Protein AF-A0A2G9HVD0-F1 (afdb_monomer_lite)

Organism: NCBI:txid429701

Structure (mmCIF, N/CA/C/O backbone):
data_AF-A0A2G9HVD0-F1
#
_entry.id   AF-A0A2G9HVD0-F1
#
loop_
_atom_site.group_PDB
_atom_site.id
_atom_site.type_symbol
_atom_site.label_atom_id
_atom_site.label_alt_id
_atom_site.label_comp_id
_atom_site.label_asym_id
_atom_site.label_entity_id
_atom_site.label_seq_id
_atom_site.pdbx_PDB_ins_code
_atom_site.Cartn_x
_atom_site.Cartn_y
_atom_site.Cartn_z
_atom_site.occupancy
_atom_site.B_iso_or_equiv
_atom_site.auth_seq_id
_atom_site.auth_comp_id
_atom_site.auth_asym_id
_atom_site.auth_atom_id
_atom_site.pdbx_PDB_model_num
ATOM 1 N N . MET A 1 1 ? -18.237 17.997 32.017 1.00 37.44 1 MET A N 1
ATOM 2 C CA . MET A 1 1 ? -17.394 18.433 30.884 1.00 37.44 1 MET A CA 1
ATOM 3 C C . MET A 1 1 ? -16.996 17.180 30.131 1.00 37.44 1 MET A C 1
ATOM 5 O O . MET A 1 1 ? -16.354 16.329 30.730 1.00 37.44 1 MET A O 1
ATOM 9 N N . ALA A 1 2 ? -17.486 16.986 28.905 1.00 42.88 2 ALA A N 1
ATOM 10 C CA . ALA A 1 2 ? -17.146 15.801 28.126 1.00 42.88 2 ALA A CA 1
ATOM 11 C C . ALA A 1 2 ? -15.666 15.886 27.738 1.00 42.88 2 ALA A C 1
ATOM 13 O O . ALA A 1 2 ? -15.256 16.834 27.071 1.00 42.88 2 ALA A O 1
ATOM 14 N N . THR A 1 3 ? -14.859 14.929 28.187 1.00 48.19 3 THR A N 1
ATOM 15 C CA . THR A 1 3 ? -13.532 14.705 27.624 1.00 48.19 3 THR A CA 1
ATOM 16 C C . THR A 1 3 ? -13.745 14.296 26.174 1.00 48.19 3 THR A C 1
ATOM 18 O O . THR A 1 3 ? -14.275 13.225 25.889 1.00 48.19 3 THR A O 1
ATOM 21 N N . GLN A 1 4 ? -13.409 15.183 25.241 1.00 51.97 4 GLN A N 1
ATOM 22 C CA . GLN A 1 4 ? -13.416 14.859 23.824 1.00 51.97 4 GLN A CA 1
ATOM 23 C C . GLN A 1 4 ? -12.397 13.733 23.633 1.00 51.97 4 GLN A C 1
ATOM 25 O O . GLN A 1 4 ? -11.193 13.962 23.741 1.00 51.97 4 GLN A O 1
ATOM 30 N N . SER A 1 5 ? -12.869 12.491 23.483 1.00 57.44 5 SER A N 1
ATOM 31 C CA . SER A 1 5 ? -11.980 11.345 23.323 1.00 57.44 5 SER A CA 1
ATOM 32 C C . SER A 1 5 ? -11.222 11.538 22.016 1.00 57.44 5 SER A C 1
ATOM 34 O O . SER A 1 5 ? -11.807 11.444 20.936 1.00 57.44 5 SER A O 1
ATOM 36 N N . ARG A 1 6 ? -9.936 11.866 22.124 1.00 66.81 6 ARG A N 1
ATOM 37 C CA . ARG A 1 6 ? -9.028 12.038 20.995 1.00 66.81 6 ARG A CA 1
ATOM 38 C C . ARG A 1 6 ? -8.970 10.708 20.240 1.00 66.81 6 ARG A C 1
ATOM 40 O O . ARG A 1 6 ? -8.504 9.702 20.772 1.00 66.81 6 ARG A O 1
ATOM 47 N N . GLN A 1 7 ? -9.587 10.673 19.063 1.00 75.50 7 GLN A N 1
ATOM 48 C CA . GLN A 1 7 ? -9.748 9.451 18.288 1.00 75.50 7 GLN A CA 1
ATOM 49 C C . GLN A 1 7 ? -8.428 9.130 17.586 1.00 75.50 7 GLN A C 1
ATOM 51 O O . GLN A 1 7 ? -7.993 9.883 16.722 1.00 75.50 7 GLN A O 1
ATOM 56 N N . LEU A 1 8 ? -7.802 8.013 17.958 1.00 83.50 8 LEU A N 1
ATOM 57 C CA . LEU A 1 8 ? -6.532 7.579 17.375 1.00 83.50 8 LEU A CA 1
ATOM 58 C C . LEU A 1 8 ? -6.690 7.259 15.882 1.00 83.50 8 LEU A C 1
ATOM 60 O O . LEU A 1 8 ? -7.658 6.597 15.480 1.00 83.50 8 LEU A O 1
ATOM 64 N N . HIS A 1 9 ? -5.713 7.692 15.081 1.00 85.44 9 HIS A N 1
ATOM 65 C CA . HIS A 1 9 ? -5.680 7.479 13.636 1.00 85.44 9 HIS A CA 1
ATOM 66 C C . HIS A 1 9 ? -4.294 7.013 13.179 1.00 85.44 9 HIS A C 1
ATOM 68 O O . HIS A 1 9 ? -3.333 7.764 13.209 1.00 85.44 9 HIS A O 1
ATOM 74 N N . PHE A 1 10 ? -4.192 5.771 12.714 1.00 85.25 10 PHE A N 1
ATOM 75 C CA . PHE A 1 10 ? -2.949 5.212 12.179 1.00 85.25 10 PHE A CA 1
ATOM 76 C C . PHE A 1 10 ? -2.893 5.346 10.661 1.00 85.25 10 PHE A C 1
ATOM 78 O O . PHE A 1 10 ? -3.904 5.148 9.983 1.00 85.25 10 PHE A O 1
ATOM 85 N N . ILE A 1 11 ? -1.703 5.614 10.124 1.00 85.19 11 ILE A N 1
ATOM 86 C CA . ILE A 1 11 ? -1.440 5.550 8.688 1.00 85.19 11 ILE A CA 1
ATOM 87 C C . ILE A 1 11 ? -0.451 4.417 8.442 1.00 85.19 11 ILE A C 1
ATOM 89 O O . ILE A 1 11 ? 0.645 4.383 8.978 1.00 85.19 11 ILE A O 1
ATOM 93 N N . LEU A 1 12 ? -0.855 3.451 7.639 1.00 87.12 12 LEU A N 1
ATOM 94 C CA . LEU A 1 12 ? -0.046 2.298 7.294 1.00 87.12 12 LEU A CA 1
ATOM 95 C C . LEU A 1 12 ? 0.467 2.497 5.877 1.00 87.12 12 LEU A C 1
ATOM 97 O O . LEU A 1 12 ? -0.336 2.701 4.965 1.00 87.12 12 LEU A O 1
ATOM 101 N N . PHE A 1 13 ? 1.782 2.437 5.700 1.00 86.44 13 PHE A N 1
ATOM 102 C CA . PHE A 1 13 ? 2.421 2.559 4.396 1.00 86.44 13 PHE A CA 1
ATOM 103 C C . PHE A 1 13 ? 3.290 1.321 4.156 1.00 86.44 13 PHE A C 1
ATOM 105 O O . PHE A 1 13 ? 4.494 1.362 4.394 1.00 86.44 13 PHE A O 1
ATOM 112 N N . PRO A 1 14 ? 2.671 0.197 3.751 1.00 87.31 14 PRO A N 1
ATOM 113 C CA . PRO A 1 14 ? 3.395 -1.044 3.530 1.00 87.31 14 PRO A CA 1
ATOM 114 C C . PRO A 1 14 ? 4.374 -0.922 2.366 1.00 87.31 14 PRO A C 1
ATOM 116 O O . PRO A 1 14 ? 4.058 -0.313 1.339 1.00 87.31 14 PRO A O 1
ATOM 119 N N . LEU A 1 15 ? 5.509 -1.612 2.475 1.00 86.50 15 LEU A N 1
ATOM 120 C CA . LEU A 1 15 ? 6.327 -1.944 1.319 1.00 86.50 15 LEU A CA 1
ATOM 121 C C . LEU A 1 15 ? 5.460 -2.654 0.270 1.00 86.50 15 LEU A C 1
ATOM 123 O O . LEU A 1 15 ? 4.678 -3.555 0.593 1.00 86.50 15 LEU A O 1
ATOM 127 N N . MET A 1 16 ? 5.621 -2.277 -1.001 1.00 88.12 16 MET A N 1
ATOM 128 C CA . MET A 1 16 ? 4.876 -2.867 -2.117 1.00 88.12 16 MET A CA 1
ATOM 129 C C . MET A 1 16 ? 5.423 -4.260 -2.470 1.00 88.12 16 MET A C 1
ATOM 131 O O . MET A 1 16 ? 6.021 -4.480 -3.520 1.00 88.12 16 MET A O 1
ATOM 135 N N . ALA A 1 17 ? 5.237 -5.198 -1.544 1.00 89.69 17 ALA A N 1
ATOM 136 C CA . ALA A 1 17 ? 5.559 -6.614 -1.638 1.00 89.69 17 ALA A CA 1
ATOM 137 C C . ALA A 1 17 ? 4.456 -7.422 -0.924 1.00 89.69 17 ALA A C 1
ATOM 139 O O . ALA A 1 17 ? 3.996 -7.003 0.145 1.00 89.69 17 ALA A O 1
ATOM 140 N N . PRO A 1 18 ? 4.008 -8.583 -1.445 1.00 89.75 18 PRO A N 1
ATOM 141 C CA . PRO A 1 18 ? 2.907 -9.333 -0.830 1.00 89.75 18 PRO A CA 1
ATOM 142 C C . PRO A 1 18 ? 3.179 -9.718 0.627 1.00 89.75 18 PRO A C 1
ATOM 144 O O . PRO A 1 18 ? 2.271 -9.662 1.456 1.00 89.75 18 PRO A O 1
ATOM 147 N N . GLY A 1 19 ? 4.439 -10.052 0.937 1.00 89.06 19 GLY A N 1
ATOM 148 C CA . GLY A 1 19 ? 4.891 -10.407 2.283 1.00 89.06 19 GLY A CA 1
ATOM 149 C C . GLY A 1 19 ? 4.774 -9.280 3.314 1.00 89.06 19 GLY A C 1
ATOM 150 O O . GLY A 1 19 ? 4.753 -9.576 4.499 1.00 89.06 19 GLY A O 1
ATOM 151 N N . HIS A 1 20 ? 4.634 -8.026 2.878 1.00 87.69 20 HIS A N 1
ATOM 152 C CA . HIS A 1 20 ? 4.443 -6.859 3.744 1.00 87.69 20 HIS A CA 1
ATOM 153 C C . HIS A 1 20 ? 2.988 -6.381 3.726 1.00 87.69 20 HIS A C 1
ATOM 15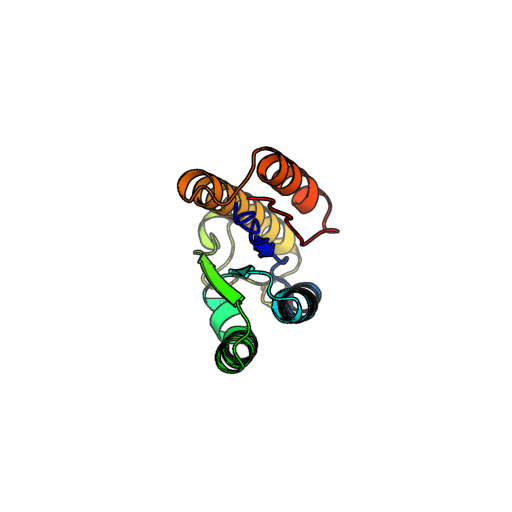5 O O . HIS A 1 20 ? 2.368 -6.180 4.770 1.00 87.69 20 HIS A O 1
ATOM 161 N N . MET A 1 21 ? 2.380 -6.283 2.541 1.00 90.50 21 MET A N 1
ATOM 162 C CA . MET A 1 21 ? 1.009 -5.784 2.412 1.00 90.50 21 MET A CA 1
ATOM 163 C C . MET A 1 21 ? -0.029 -6.663 3.106 1.00 90.50 21 MET A C 1
ATOM 165 O O . MET A 1 21 ? -0.940 -6.130 3.738 1.00 90.50 21 MET A O 1
ATOM 169 N N . ILE A 1 22 ? 0.081 -7.993 3.006 1.00 91.88 22 ILE A N 1
ATOM 170 C CA . ILE A 1 22 ? -0.900 -8.895 3.626 1.00 91.88 22 ILE A CA 1
ATOM 171 C C . ILE A 1 22 ? -0.882 -8.739 5.159 1.00 91.88 22 ILE A C 1
ATOM 173 O O . ILE A 1 22 ? -1.939 -8.416 5.713 1.00 91.88 22 ILE A O 1
ATOM 177 N N . PRO A 1 23 ? 0.274 -8.856 5.852 1.00 91.75 23 PRO A N 1
ATOM 178 C CA . PRO A 1 23 ? 0.339 -8.593 7.291 1.00 91.75 23 PRO A CA 1
ATOM 179 C C . PRO A 1 23 ? -0.143 -7.197 7.680 1.00 91.75 23 PRO A C 1
ATOM 181 O O . PRO A 1 23 ? -0.858 -7.046 8.668 1.00 91.75 23 PRO A O 1
ATOM 184 N N . MET A 1 24 ? 0.184 -6.175 6.891 1.00 91.50 24 MET A N 1
ATOM 185 C CA . MET A 1 24 ? -0.209 -4.798 7.189 1.00 91.50 24 MET A CA 1
ATOM 186 C C . MET A 1 24 ? -1.716 -4.569 7.071 1.00 91.50 24 MET A C 1
ATOM 188 O O . MET A 1 24 ? -2.301 -3.852 7.884 1.00 91.50 24 MET A O 1
ATOM 192 N N . ILE A 1 25 ? -2.380 -5.235 6.126 1.00 93.38 25 ILE A N 1
ATOM 193 C CA . ILE A 1 25 ? -3.844 -5.254 6.045 1.00 93.38 25 ILE A CA 1
ATOM 194 C C . ILE A 1 25 ? -4.445 -5.953 7.272 1.00 93.38 25 ILE A C 1
ATOM 196 O O . ILE A 1 25 ? -5.485 -5.522 7.776 1.00 93.38 25 ILE A O 1
ATOM 200 N N . ASP A 1 26 ? -3.819 -7.012 7.780 1.00 94.75 26 ASP A N 1
ATOM 201 C CA . ASP A 1 26 ? -4.294 -7.698 8.983 1.00 94.75 26 ASP A CA 1
ATOM 202 C C . ASP A 1 26 ? -4.087 -6.857 10.250 1.00 94.75 26 ASP A C 1
ATOM 204 O O . ASP A 1 26 ? -5.013 -6.733 11.055 1.00 94.75 26 ASP A O 1
ATOM 208 N N . ILE A 1 27 ? -2.951 -6.167 10.378 1.00 93.50 27 ILE A N 1
ATOM 209 C CA . ILE A 1 27 ? -2.713 -5.167 11.431 1.00 93.50 27 ILE A CA 1
ATOM 210 C C . ILE A 1 27 ? -3.767 -4.057 11.364 1.00 93.50 27 ILE A C 1
ATOM 212 O O . ILE A 1 27 ? -4.344 -3.696 12.391 1.00 93.50 27 ILE A O 1
ATOM 216 N N . ALA A 1 28 ? -4.093 -3.561 10.166 1.00 93.69 28 ALA A N 1
ATOM 217 C CA . ALA A 1 28 ? -5.134 -2.553 9.985 1.00 93.69 28 ALA A CA 1
ATOM 218 C C . ALA A 1 28 ? -6.490 -3.010 10.534 1.00 93.69 28 ALA A C 1
ATOM 220 O O . ALA A 1 28 ? -7.176 -2.250 11.219 1.00 93.69 28 ALA A O 1
ATOM 221 N N . LYS A 1 29 ? -6.873 -4.265 10.266 1.00 95.75 29 LYS A N 1
ATOM 222 C CA . LYS A 1 29 ? -8.112 -4.852 10.795 1.00 95.75 29 LYS A CA 1
ATOM 223 C C . LYS A 1 29 ? -8.071 -4.949 12.316 1.00 95.75 29 LYS A C 1
ATOM 225 O O . LYS A 1 29 ? -9.040 -4.548 12.956 1.00 95.75 29 LYS A O 1
ATOM 230 N N . LEU A 1 30 ? -6.967 -5.433 12.888 1.00 95.31 30 LEU A N 1
ATOM 231 C CA . LEU A 1 30 ? -6.798 -5.567 14.339 1.00 95.31 30 LEU A CA 1
ATOM 232 C C . LEU A 1 30 ? -6.881 -4.214 15.058 1.00 95.31 30 LEU A C 1
ATO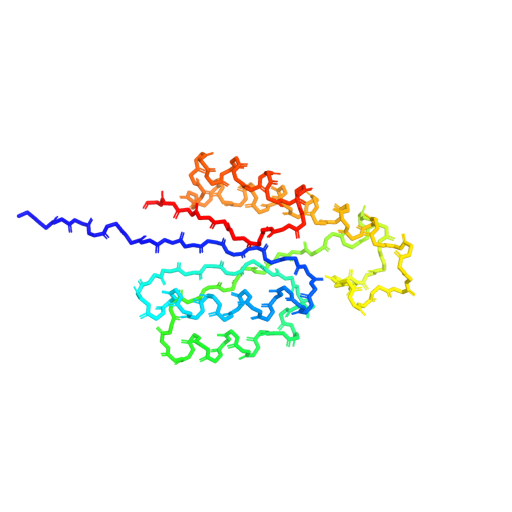M 234 O O . LEU A 1 30 ? -7.516 -4.106 16.107 1.00 95.31 30 LEU A O 1
ATOM 238 N N . LEU A 1 31 ? -6.278 -3.168 14.486 1.00 93.19 31 LEU A N 1
ATOM 239 C CA . LEU A 1 31 ? -6.390 -1.802 14.996 1.00 93.19 31 LEU A CA 1
ATOM 240 C C . LEU A 1 31 ? -7.831 -1.289 14.875 1.00 93.19 31 LEU A C 1
ATOM 242 O O . LEU A 1 31 ? -8.405 -0.818 15.857 1.00 93.19 31 LEU A O 1
ATOM 246 N N . ALA A 1 32 ? -8.456 -1.440 13.706 1.00 94.50 32 ALA A N 1
ATOM 247 C CA . ALA A 1 32 ? -9.809 -0.946 13.462 1.00 94.50 32 ALA A CA 1
ATOM 248 C C . ALA A 1 32 ? -10.879 -1.635 14.328 1.00 94.50 32 ALA A C 1
ATOM 250 O O . ALA A 1 32 ? -11.853 -0.995 14.724 1.00 94.50 32 ALA A O 1
ATOM 251 N N . GLN A 1 33 ? -10.679 -2.905 14.697 1.00 95.50 33 GLN A N 1
ATOM 252 C CA . GLN A 1 33 ? -11.521 -3.620 15.667 1.00 95.50 33 GLN A CA 1
ATOM 253 C C . GLN A 1 33 ? -11.511 -2.975 17.062 1.00 95.50 33 GLN A C 1
ATOM 255 O O . GLN A 1 33 ? -12.445 -3.167 17.836 1.00 95.50 33 GLN A O 1
ATOM 260 N N . ARG A 1 34 ? -10.488 -2.175 17.384 1.00 92.94 34 ARG A N 1
ATOM 261 C CA . ARG A 1 34 ? -10.377 -1.408 18.635 1.00 92.94 34 ARG A CA 1
ATOM 262 C C . ARG A 1 34 ? -10.920 0.022 18.504 1.00 92.94 34 ARG A C 1
ATOM 264 O O . ARG A 1 34 ? -10.531 0.893 19.274 1.00 92.94 34 ARG A O 1
ATOM 271 N N . ASN A 1 35 ? -11.811 0.274 17.539 1.00 90.00 35 ASN A N 1
ATOM 272 C CA . ASN A 1 35 ? -12.410 1.585 17.231 1.00 90.00 35 ASN A CA 1
ATOM 273 C C . ASN A 1 35 ? -11.419 2.677 16.780 1.00 90.00 35 ASN A C 1
ATOM 275 O O . ASN A 1 35 ? -11.756 3.865 16.766 1.00 90.00 35 ASN A O 1
ATOM 279 N N . VAL A 1 36 ? -10.221 2.276 16.361 1.00 90.69 36 VAL A N 1
ATOM 280 C CA . VAL A 1 36 ? -9.182 3.154 15.813 1.00 90.69 36 VAL A CA 1
ATOM 281 C C . VAL A 1 36 ? -9.447 3.405 14.324 1.00 90.69 36 VAL A C 1
ATOM 283 O O . VAL A 1 36 ? -9.902 2.507 13.616 1.00 90.69 36 VAL A O 1
ATOM 286 N N . ILE A 1 37 ? -9.184 4.619 13.832 1.00 91.50 37 ILE A N 1
ATOM 287 C CA . ILE A 1 37 ? -9.203 4.885 12.384 1.00 91.50 37 ILE A CA 1
ATOM 288 C C . ILE A 1 37 ? -7.880 4.405 11.799 1.00 91.50 37 ILE A C 1
ATOM 290 O O . ILE A 1 37 ? -6.821 4.699 12.348 1.00 91.50 37 ILE A O 1
ATOM 294 N N . VAL A 1 38 ? -7.917 3.707 10.670 1.00 92.44 38 VAL A N 1
ATOM 295 C CA . VAL A 1 38 ? -6.699 3.306 9.963 1.00 92.44 38 VAL A CA 1
ATOM 296 C C . VAL A 1 38 ? -6.783 3.750 8.514 1.00 92.44 38 VAL A C 1
ATOM 298 O O . VAL A 1 38 ? -7.752 3.434 7.835 1.00 92.44 38 VAL A O 1
ATOM 301 N N . SER A 1 39 ? -5.777 4.458 8.015 1.00 91.06 39 SER A N 1
ATOM 302 C CA . SER A 1 39 ? -5.601 4.704 6.584 1.00 91.06 39 SER A CA 1
ATOM 303 C C . SER A 1 39 ? -4.489 3.810 6.055 1.00 91.06 39 SER A C 1
ATOM 305 O O . SER A 1 39 ? -3.392 3.835 6.592 1.00 91.06 39 SER A O 1
ATOM 307 N N . ILE A 1 40 ? -4.753 3.032 5.012 1.00 91.19 40 ILE A N 1
ATOM 308 C CA . ILE A 1 40 ? -3.741 2.228 4.323 1.00 91.19 40 ILE A CA 1
ATOM 309 C C . ILE A 1 40 ? -3.399 2.939 3.023 1.00 91.19 40 ILE A C 1
ATOM 311 O O . ILE A 1 40 ? -4.273 3.118 2.171 1.00 91.19 40 ILE A O 1
ATOM 315 N N . ILE A 1 41 ? -2.142 3.335 2.884 1.00 89.56 41 ILE A N 1
ATOM 316 C CA . ILE A 1 41 ? -1.604 3.920 1.664 1.00 89.56 41 ILE A CA 1
ATOM 317 C C . ILE A 1 41 ? -1.228 2.791 0.715 1.00 89.56 41 ILE A C 1
ATOM 319 O O . ILE A 1 41 ? -0.562 1.832 1.096 1.00 89.56 41 ILE A O 1
ATOM 323 N N . THR A 1 42 ? -1.691 2.879 -0.522 1.00 90.94 42 THR A N 1
ATOM 324 C CA . THR A 1 42 ? -1.463 1.863 -1.547 1.00 90.94 42 THR A CA 1
ATOM 325 C C . THR A 1 42 ? -1.519 2.494 -2.935 1.00 90.94 42 THR A C 1
ATOM 327 O O . THR A 1 42 ? -1.702 3.700 -3.069 1.00 90.94 42 THR A O 1
ATOM 330 N N . THR A 1 43 ? -1.360 1.691 -3.977 1.00 93.62 43 THR A N 1
ATOM 331 C CA . THR A 1 43 ? -1.211 2.143 -5.362 1.00 93.62 43 THR A CA 1
ATOM 332 C C . THR A 1 43 ? -2.221 1.431 -6.267 1.00 93.62 43 THR A C 1
ATOM 334 O O . THR A 1 43 ? -2.705 0.361 -5.882 1.00 93.62 43 THR A O 1
ATOM 337 N N . PRO A 1 44 ? -2.559 1.971 -7.452 1.00 94.12 44 PRO A N 1
ATOM 338 C CA . PRO A 1 44 ? -3.629 1.434 -8.294 1.00 94.12 44 PRO A CA 1
ATOM 339 C C . PRO A 1 44 ? -3.527 -0.074 -8.579 1.00 94.12 44 PRO A C 1
ATOM 341 O O . PRO A 1 44 ? -4.520 -0.797 -8.467 1.00 94.12 44 PRO A O 1
ATOM 344 N N . GLN A 1 45 ? -2.333 -0.601 -8.875 1.00 93.06 45 GLN A N 1
ATOM 345 C CA . GLN A 1 45 ? -2.169 -2.040 -9.130 1.00 93.06 45 GLN A CA 1
ATOM 346 C C . GLN A 1 45 ? -2.360 -2.875 -7.863 1.00 93.06 45 GLN A C 1
ATOM 348 O O . GLN A 1 45 ? -2.980 -3.942 -7.888 1.00 93.06 45 GLN A O 1
ATOM 353 N N . ASN A 1 46 ? -1.889 -2.375 -6.722 1.00 92.38 46 ASN A N 1
ATOM 354 C CA . ASN A 1 46 ? -2.075 -3.049 -5.443 1.00 92.38 46 ASN A CA 1
ATOM 355 C C . ASN A 1 46 ? -3.536 -2.967 -4.956 1.00 92.38 46 ASN A C 1
ATOM 357 O O . ASN A 1 46 ? -4.006 -3.898 -4.297 1.00 92.38 46 ASN A O 1
ATOM 361 N N . VAL A 1 47 ? -4.306 -1.948 -5.357 1.00 92.56 47 VAL A N 1
ATOM 362 C CA . VAL A 1 47 ? -5.767 -1.916 -5.161 1.00 92.56 47 VAL A CA 1
ATOM 363 C C . VAL A 1 47 ? -6.443 -3.060 -5.903 1.00 92.56 47 VAL A C 1
ATOM 365 O O . VAL A 1 47 ? -7.251 -3.771 -5.306 1.00 92.56 47 VAL A O 1
ATOM 368 N N . ASN A 1 48 ? -6.084 -3.298 -7.164 1.00 91.94 48 ASN A N 1
ATOM 369 C CA . ASN A 1 48 ? -6.653 -4.408 -7.931 1.00 91.94 48 ASN A CA 1
ATOM 370 C C . ASN A 1 48 ? -6.370 -5.766 -7.269 1.00 91.94 48 ASN A C 1
ATOM 372 O O . ASN A 1 48 ? -7.218 -6.658 -7.280 1.00 91.94 48 ASN A O 1
ATOM 376 N N . ARG A 1 49 ? -5.194 -5.912 -6.648 1.00 91.44 49 ARG A N 1
ATOM 377 C CA . ARG A 1 49 ? -4.749 -7.174 -6.048 1.00 91.44 49 ARG A CA 1
ATOM 378 C C . ARG A 1 49 ? -5.268 -7.413 -4.628 1.00 91.44 49 ARG A C 1
ATOM 380 O O . ARG A 1 49 ? -5.663 -8.531 -4.305 1.00 91.44 49 ARG A O 1
ATOM 387 N N . PHE A 1 50 ? -5.283 -6.387 -3.777 1.00 91.44 50 PHE A N 1
ATOM 388 C CA . PHE A 1 50 ? -5.589 -6.520 -2.343 1.00 91.44 50 PHE A CA 1
ATOM 389 C C . PHE A 1 50 ? -6.847 -5.761 -1.898 1.00 91.44 50 PHE A C 1
ATOM 391 O O . PHE A 1 50 ? -7.340 -5.979 -0.786 1.00 91.44 50 PHE A O 1
ATOM 398 N N . GLY A 1 51 ? -7.405 -4.905 -2.758 1.00 90.88 51 GLY A N 1
ATOM 399 C CA . GLY A 1 51 ? -8.522 -4.016 -2.439 1.00 90.88 51 GLY A CA 1
ATOM 400 C C . GLY A 1 51 ? -9.761 -4.753 -1.946 1.00 90.88 51 GLY A C 1
ATOM 401 O O . GLY A 1 51 ? -10.348 -4.345 -0.950 1.00 90.88 51 GLY A O 1
ATOM 402 N N . SER A 1 52 ? -10.089 -5.909 -2.530 1.00 94.00 52 SER A N 1
ATOM 403 C CA . SER A 1 52 ? -11.253 -6.714 -2.126 1.00 94.00 52 SER A CA 1
ATOM 404 C C . SER A 1 52 ? -11.229 -7.125 -0.645 1.00 94.00 52 SER A C 1
ATOM 406 O O . SER A 1 52 ? -12.274 -7.159 0.015 1.00 94.00 52 SER A O 1
ATOM 408 N N . THR A 1 53 ? -10.038 -7.393 -0.095 1.00 93.31 53 THR A N 1
ATOM 409 C CA . THR A 1 53 ? -9.854 -7.746 1.320 1.00 93.31 53 THR A CA 1
ATOM 410 C C . THR A 1 53 ? -10.101 -6.546 2.229 1.00 93.31 53 THR A C 1
ATOM 412 O O . THR A 1 53 ? -10.736 -6.703 3.277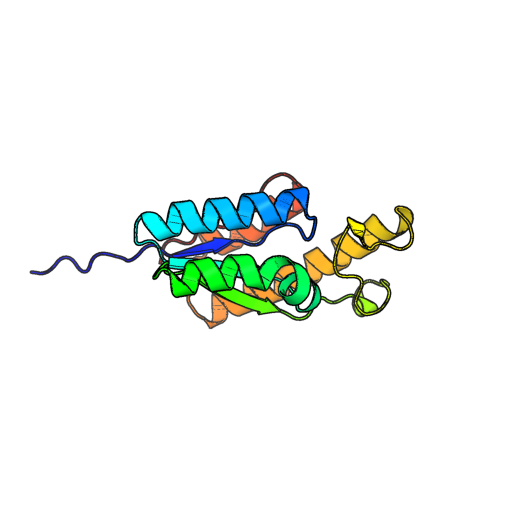 1.00 93.31 53 THR A O 1
ATOM 415 N N . ILE A 1 54 ? -9.636 -5.362 1.823 1.00 93.50 54 ILE A N 1
ATOM 416 C CA . ILE A 1 54 ? -9.865 -4.098 2.534 1.00 93.50 54 ILE A CA 1
ATOM 417 C C . ILE A 1 54 ? -11.353 -3.734 2.466 1.00 93.50 54 ILE A C 1
ATOM 419 O O . ILE A 1 54 ? -11.975 -3.485 3.495 1.00 93.50 54 ILE A O 1
ATOM 423 N N . ASP A 1 55 ? -11.962 -3.808 1.285 1.00 94.50 55 ASP A N 1
ATOM 424 C CA . ASP A 1 55 ? -13.366 -3.450 1.075 1.00 94.50 55 ASP A CA 1
ATOM 425 C C . ASP A 1 55 ? -14.305 -4.339 1.900 1.00 94.50 55 ASP A C 1
ATOM 427 O O . ASP A 1 55 ? -15.314 -3.876 2.431 1.00 94.50 55 ASP A O 1
ATOM 431 N N . ARG A 1 56 ? -13.970 -5.627 2.060 1.00 95.56 56 ARG A N 1
ATOM 432 C CA . ARG A 1 56 ? -14.714 -6.533 2.946 1.00 95.56 56 ARG A CA 1
ATOM 433 C C . ARG A 1 56 ? -14.647 -6.088 4.407 1.00 95.56 56 ARG A C 1
ATOM 435 O O . ARG A 1 56 ? -15.661 -6.158 5.095 1.00 95.56 56 ARG A O 1
ATOM 442 N N . ALA A 1 57 ? -13.484 -5.639 4.874 1.00 94.94 57 ALA A N 1
ATOM 443 C CA . ALA A 1 57 ? -13.317 -5.127 6.231 1.00 94.94 57 ALA A CA 1
ATOM 444 C C . ALA A 1 57 ? -14.132 -3.840 6.452 1.00 94.94 57 ALA A C 1
ATOM 446 O O . ALA A 1 57 ? -14.822 -3.718 7.462 1.00 94.94 57 ALA A O 1
ATOM 447 N N . VAL A 1 58 ? -14.134 -2.934 5.470 1.00 95.56 58 VAL A N 1
ATOM 448 C CA . VAL A 1 58 ? -14.958 -1.715 5.493 1.00 95.56 58 VAL A CA 1
ATOM 449 C C . VAL A 1 58 ? -16.450 -2.053 5.536 1.00 95.56 58 VAL A C 1
ATOM 451 O O . VAL A 1 58 ? -17.174 -1.524 6.376 1.00 95.56 58 VAL A O 1
ATOM 454 N N . ARG A 1 59 ? -16.920 -2.992 4.701 1.00 96.75 59 ARG A N 1
ATOM 455 C CA . ARG A 1 59 ? -18.321 -3.463 4.727 1.00 96.75 59 ARG A CA 1
ATOM 456 C C . ARG A 1 59 ? -18.719 -4.109 6.055 1.00 96.75 59 ARG A C 1
ATOM 458 O O . ARG A 1 59 ? -19.889 -4.063 6.414 1.00 96.75 59 ARG A O 1
ATOM 465 N N . ALA A 1 60 ? -17.764 -4.682 6.786 1.00 96.06 60 ALA A N 1
ATOM 466 C CA . ALA A 1 60 ? -17.978 -5.213 8.132 1.00 96.06 60 ALA A CA 1
ATOM 467 C C . ALA A 1 60 ? -18.013 -4.122 9.226 1.00 96.06 60 ALA A C 1
ATOM 469 O O . ALA A 1 60 ? -18.091 -4.445 10.408 1.00 96.06 60 ALA A O 1
ATOM 470 N N . GLY A 1 61 ? -17.947 -2.840 8.852 1.00 96.00 61 GLY A N 1
ATOM 471 C CA . GLY A 1 61 ? -18.016 -1.704 9.770 1.00 96.00 61 GLY A CA 1
ATOM 472 C C . GLY A 1 61 ? -16.669 -1.275 10.355 1.00 96.00 61 GLY A C 1
ATOM 473 O O . GLY A 1 61 ? -16.638 -0.394 11.215 1.00 96.00 61 GLY A O 1
ATOM 474 N N . LEU A 1 62 ? -15.549 -1.857 9.907 1.00 96.69 62 LEU A N 1
ATOM 475 C CA . LEU A 1 62 ? -14.224 -1.433 10.359 1.00 96.69 62 LEU A CA 1
ATOM 476 C C . LEU A 1 62 ? -13.860 -0.070 9.754 1.00 96.69 62 LEU A C 1
ATOM 478 O O . LEU A 1 62 ? -14.035 0.164 8.558 1.00 96.69 62 LEU A O 1
ATOM 482 N N . ARG A 1 63 ? -13.313 0.832 10.582 1.00 95.50 63 ARG A N 1
ATOM 483 C CA . ARG A 1 63 ? -12.922 2.204 10.202 1.00 95.50 63 ARG A CA 1
ATOM 484 C C . ARG A 1 63 ? -11.589 2.235 9.447 1.00 95.50 63 ARG A C 1
ATOM 486 O O . ARG A 1 63 ? -10.625 2.852 9.896 1.00 95.50 63 ARG A O 1
ATOM 493 N N . ILE A 1 64 ? -11.545 1.559 8.304 1.00 95.44 64 ILE A N 1
ATOM 494 C CA . ILE A 1 64 ? -10.378 1.510 7.421 1.00 95.44 64 ILE A CA 1
ATOM 495 C C . ILE A 1 64 ? -10.631 2.400 6.202 1.00 95.44 64 ILE A C 1
ATOM 497 O O . ILE A 1 64 ? -11.676 2.319 5.564 1.00 95.44 64 ILE A O 1
ATOM 501 N N . GLN A 1 65 ? -9.669 3.254 5.872 1.00 92.56 65 GLN A N 1
ATOM 502 C CA . GLN A 1 65 ? -9.659 4.093 4.680 1.00 92.56 65 GLN A CA 1
ATOM 503 C C . GLN A 1 65 ? -8.545 3.611 3.758 1.00 92.56 65 GLN A C 1
ATOM 505 O O . GLN A 1 65 ? -7.409 3.438 4.192 1.00 92.56 65 GLN A O 1
ATOM 510 N N . ARG A 1 66 ? -8.848 3.424 2.478 1.00 90.94 66 ARG A N 1
ATOM 511 C CA . ARG A 1 66 ? -7.827 3.198 1.456 1.00 90.94 66 ARG A CA 1
ATOM 512 C C . ARG A 1 66 ? -7.413 4.547 0.880 1.00 90.94 66 ARG A C 1
ATOM 514 O O . ARG A 1 66 ? -8.278 5.311 0.462 1.00 90.94 66 ARG A O 1
ATOM 521 N N . VAL A 1 67 ? -6.118 4.833 0.876 1.00 90.12 67 VAL A N 1
ATOM 522 C CA . VAL A 1 67 ? -5.540 6.030 0.261 1.00 90.12 67 VAL A CA 1
ATOM 523 C C . VAL A 1 67 ? -4.735 5.566 -0.940 1.00 90.12 67 VAL A C 1
ATOM 525 O O . VAL A 1 67 ? -3.675 4.966 -0.793 1.00 90.12 67 VAL A O 1
ATOM 528 N N . GLU A 1 68 ? -5.292 5.778 -2.124 1.00 91.50 68 GLU A N 1
ATOM 529 C CA . GLU A 1 68 ? -4.661 5.393 -3.380 1.00 91.50 68 GLU A CA 1
ATOM 530 C C . GLU A 1 68 ? -3.781 6.537 -3.885 1.00 91.50 68 GLU A C 1
ATOM 532 O O . GLU A 1 68 ? -4.246 7.667 -4.032 1.00 91.50 68 GLU A O 1
ATOM 537 N N . VAL A 1 69 ? -2.506 6.240 -4.121 1.00 90.19 69 VAL A N 1
ATOM 538 C CA . VAL A 1 69 ? -1.500 7.186 -4.609 1.00 90.19 69 VAL A CA 1
ATOM 539 C C . VAL A 1 69 ? -0.859 6.650 -5.884 1.00 90.19 69 VAL A C 1
ATOM 541 O O . VAL A 1 69 ? -0.611 5.451 -6.012 1.00 90.19 69 VAL A O 1
ATOM 544 N N . ARG A 1 70 ? -0.581 7.535 -6.847 1.00 92.88 70 ARG A N 1
ATOM 545 C CA . ARG A 1 70 ? 0.086 7.156 -8.099 1.00 92.88 70 ARG A CA 1
ATOM 546 C C . ARG A 1 70 ? 1.483 6.617 -7.791 1.00 92.88 70 ARG A C 1
ATOM 548 O O . ARG A 1 70 ? 2.279 7.314 -7.168 1.00 92.88 70 ARG A O 1
ATOM 555 N N . PHE A 1 71 ? 1.801 5.420 -8.278 1.00 92.94 71 PHE A N 1
ATOM 556 C CA . PHE A 1 71 ? 3.157 4.892 -8.167 1.00 92.94 71 PHE A CA 1
ATOM 557 C C . PHE A 1 71 ? 4.061 5.493 -9.260 1.00 92.94 71 PHE A C 1
ATOM 559 O O . PHE A 1 71 ? 3.710 5.412 -10.444 1.00 92.94 71 PHE A O 1
ATOM 566 N N . PRO A 1 72 ? 5.218 6.081 -8.911 1.00 94.25 72 PRO A N 1
ATOM 567 C CA . PRO A 1 72 ? 6.099 6.761 -9.861 1.00 94.25 72 PRO A CA 1
ATOM 568 C C . PRO A 1 72 ? 6.991 5.763 -10.624 1.00 94.25 72 PRO A C 1
ATOM 570 O O . PRO A 1 72 ? 8.216 5.812 -10.530 1.00 94.25 72 PRO A O 1
ATOM 573 N N . SER A 1 73 ? 6.367 4.818 -11.343 1.00 94.19 73 SER A N 1
ATOM 574 C CA . SER A 1 73 ? 7.072 3.737 -12.056 1.00 94.19 73 SER A CA 1
ATOM 575 C C . SER A 1 73 ? 8.034 4.297 -13.105 1.00 94.19 73 SER A C 1
ATOM 577 O O . SER A 1 73 ? 9.223 4.001 -13.101 1.00 94.19 73 SER A O 1
ATOM 579 N N . VAL A 1 74 ? 7.525 5.146 -14.000 1.00 94.62 74 VAL A N 1
ATOM 580 C CA . VAL A 1 74 ? 8.298 5.656 -15.141 1.00 94.62 74 VAL A CA 1
ATOM 581 C C . VAL A 1 74 ? 9.395 6.603 -14.662 1.00 94.62 74 VAL A C 1
ATOM 583 O O . VAL A 1 74 ? 10.525 6.539 -15.139 1.00 94.62 74 VAL A O 1
ATOM 586 N N . GLU A 1 75 ? 9.089 7.443 -13.673 1.00 94.88 75 GLU A N 1
ATOM 587 C CA . GLU A 1 75 ? 10.034 8.380 -13.068 1.00 94.88 75 GLU A CA 1
ATOM 588 C C . GLU A 1 75 ? 11.195 7.679 -12.357 1.00 94.88 75 GLU A C 1
ATOM 590 O O . GLU A 1 75 ? 12.278 8.252 -12.249 1.00 94.88 75 GLU A O 1
ATOM 595 N N . SER A 1 76 ? 10.990 6.448 -11.882 1.00 93.81 76 SER A N 1
ATOM 596 C CA . SER A 1 76 ? 12.043 5.651 -11.261 1.00 93.81 76 SER A CA 1
ATOM 597 C C . SER A 1 76 ? 12.771 4.723 -12.232 1.00 93.81 76 SER A C 1
ATOM 599 O O . SER A 1 76 ? 13.729 4.072 -11.822 1.00 93.81 76 SER A O 1
ATOM 601 N N . GLY A 1 77 ? 12.366 4.662 -13.505 1.00 94.88 77 GLY A N 1
ATOM 602 C CA . GLY A 1 77 ? 12.942 3.770 -14.516 1.00 94.88 77 GLY A CA 1
ATOM 603 C C . GLY A 1 77 ? 12.355 2.353 -14.529 1.00 94.88 77 GLY A C 1
ATOM 604 O O . GLY A 1 77 ? 12.952 1.457 -15.123 1.00 94.88 77 GLY A O 1
ATOM 605 N N . LEU A 1 78 ? 11.205 2.138 -13.887 1.00 95.75 78 LEU A N 1
ATOM 606 C CA . LEU A 1 78 ? 10.434 0.899 -13.977 1.00 95.75 78 LEU A CA 1
ATOM 607 C C . LEU A 1 78 ? 9.461 0.928 -15.168 1.00 95.75 78 LEU A C 1
ATOM 609 O O . LEU A 1 78 ? 9.007 2.001 -15.578 1.00 95.75 78 LEU A O 1
ATOM 613 N N . PRO A 1 79 ? 9.071 -0.245 -15.702 1.00 94.88 79 PRO A N 1
ATOM 614 C CA . PRO A 1 79 ? 7.963 -0.328 -16.646 1.00 94.88 79 PRO A CA 1
ATOM 615 C C . PRO A 1 79 ? 6.664 0.216 -16.049 1.00 94.88 79 PRO A C 1
ATOM 617 O O . PRO A 1 79 ? 6.416 0.102 -14.847 1.00 94.88 79 PRO A O 1
ATOM 620 N N . GLU A 1 80 ? 5.800 0.765 -16.898 1.00 92.88 80 GLU A N 1
ATOM 621 C CA . GLU A 1 80 ? 4.483 1.230 -16.473 1.00 92.88 80 GLU A CA 1
ATOM 622 C C . GLU A 1 80 ? 3.668 0.092 -15.835 1.00 92.88 80 GLU A C 1
ATOM 624 O O . GLU A 1 80 ? 3.612 -1.024 -16.353 1.00 92.88 80 GLU A O 1
ATOM 629 N N . GLY A 1 81 ? 3.061 0.371 -14.679 1.00 88.88 81 GLY A N 1
ATOM 630 C CA . GLY A 1 81 ? 2.300 -0.612 -13.903 1.00 88.88 81 GLY A CA 1
ATOM 631 C C . GLY A 1 81 ? 3.153 -1.583 -13.079 1.00 88.88 81 GLY A C 1
ATOM 632 O O . GLY A 1 81 ? 2.599 -2.437 -12.388 1.00 88.88 81 GLY A O 1
ATOM 633 N N . CYS A 1 82 ? 4.482 -1.458 -13.096 1.00 93.38 82 CYS A N 1
ATOM 634 C CA . CYS A 1 82 ? 5.363 -2.259 -12.256 1.00 93.38 82 CYS A CA 1
ATOM 635 C C . CYS A 1 82 ? 5.475 -1.649 -10.849 1.00 93.38 82 CYS A C 1
ATOM 637 O O . CYS A 1 82 ? 6.443 -0.971 -10.513 1.00 93.38 82 CYS A O 1
ATOM 639 N N . GLU A 1 83 ? 4.460 -1.892 -10.022 1.00 93.88 83 GLU A N 1
ATOM 640 C CA . GLU A 1 83 ? 4.320 -1.267 -8.698 1.00 93.88 83 GLU A CA 1
ATOM 641 C C . GLU A 1 83 ? 4.689 -2.198 -7.537 1.00 93.88 83 GLU A C 1
ATOM 643 O O . GLU A 1 83 ? 4.501 -1.834 -6.379 1.00 93.88 83 GLU A O 1
ATOM 648 N N . ASN A 1 84 ? 5.154 -3.417 -7.825 1.00 91.75 84 ASN A N 1
ATOM 649 C CA . ASN A 1 84 ? 5.413 -4.440 -6.818 1.00 91.75 84 ASN A CA 1
ATOM 650 C C . ASN A 1 84 ? 6.757 -5.139 -7.029 1.00 91.75 84 ASN A C 1
ATOM 652 O O . ASN A 1 84 ? 7.163 -5.395 -8.165 1.00 91.75 84 ASN A O 1
ATOM 656 N N . LEU A 1 85 ? 7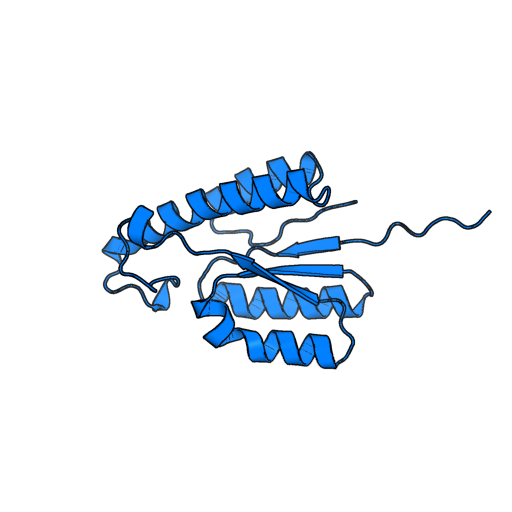.407 -5.504 -5.923 1.00 90.81 85 LEU A N 1
ATOM 657 C CA . LEU A 1 85 ? 8.643 -6.282 -5.914 1.00 90.81 85 LEU A CA 1
ATOM 658 C C . LEU A 1 85 ? 8.499 -7.616 -6.659 1.00 90.81 85 LEU A C 1
ATOM 660 O O . LEU A 1 85 ? 9.415 -8.018 -7.370 1.00 90.81 85 LEU A O 1
ATOM 664 N N . ASP A 1 86 ? 7.356 -8.295 -6.528 1.00 90.44 86 ASP A N 1
ATOM 665 C CA . ASP A 1 86 ? 7.136 -9.601 -7.163 1.00 90.44 86 ASP A CA 1
ATOM 666 C C . ASP A 1 86 ? 6.726 -9.520 -8.642 1.00 90.44 86 ASP A C 1
ATOM 668 O O . ASP A 1 86 ? 6.712 -10.540 -9.328 1.00 90.44 86 ASP A O 1
ATOM 672 N N . THR A 1 87 ? 6.429 -8.319 -9.144 1.00 90.88 87 THR A N 1
ATOM 673 C CA . THR A 1 87 ? 6.138 -8.058 -10.563 1.00 90.88 87 THR A CA 1
ATOM 674 C C . THR A 1 87 ? 7.327 -7.470 -11.321 1.00 90.88 87 THR A C 1
ATOM 676 O O . THR A 1 87 ? 7.190 -7.143 -12.499 1.00 90.88 87 THR A O 1
ATOM 679 N N . LEU A 1 88 ? 8.483 -7.310 -10.665 1.00 93.12 88 LEU A N 1
ATOM 680 C CA . LEU A 1 88 ? 9.681 -6.788 -11.316 1.00 93.12 88 LEU A CA 1
ATOM 681 C C . LEU A 1 88 ? 10.108 -7.696 -12.485 1.00 93.12 88 LEU A C 1
ATOM 683 O O . LEU A 1 88 ? 10.214 -8.910 -12.302 1.00 93.12 88 LEU A O 1
ATOM 687 N N . PRO A 1 89 ? 10.438 -7.134 -13.664 1.00 92.62 89 PRO A N 1
ATOM 688 C CA . PRO A 1 89 ? 10.962 -7.920 -14.784 1.00 92.62 89 PRO A CA 1
ATOM 689 C C . PRO A 1 89 ? 12.302 -8.604 -14.481 1.00 92.62 89 PRO A C 1
ATOM 691 O O . PRO A 1 89 ? 12.606 -9.653 -15.041 1.00 92.62 89 PRO A O 1
ATOM 694 N N . SER A 1 90 ? 13.119 -7.988 -13.622 1.00 93.69 90 SER A N 1
ATOM 695 C CA . SER A 1 90 ? 14.397 -8.508 -13.132 1.00 93.69 90 SER A CA 1
ATOM 696 C C . SER A 1 90 ? 14.676 -7.957 -11.734 1.00 93.69 90 SER A C 1
ATOM 698 O O . SER A 1 90 ? 14.312 -6.819 -11.428 1.00 93.69 90 SER A O 1
ATOM 700 N N . LEU A 1 91 ? 15.379 -8.731 -10.903 1.00 89.88 91 LEU A N 1
ATOM 701 C CA . LEU A 1 91 ? 15.837 -8.287 -9.583 1.00 89.88 91 LEU A CA 1
ATOM 702 C C . LEU A 1 91 ? 16.802 -7.095 -9.651 1.00 89.88 91 LEU A C 1
ATOM 704 O O . LEU A 1 91 ? 16.863 -6.322 -8.698 1.00 89.88 91 LEU A O 1
ATOM 708 N N . ASP A 1 92 ? 17.487 -6.880 -10.776 1.00 93.06 92 ASP A N 1
ATOM 709 C CA . ASP A 1 92 ? 18.365 -5.715 -10.964 1.00 93.06 92 ASP A CA 1
ATOM 710 C C . ASP A 1 92 ? 17.591 -4.384 -10.877 1.00 93.06 92 ASP A C 1
ATOM 712 O O . ASP A 1 92 ? 18.140 -3.351 -10.488 1.00 93.06 92 ASP A O 1
ATOM 716 N N . MET A 1 93 ? 16.283 -4.417 -11.159 1.00 94.19 93 MET A N 1
ATOM 717 C CA . MET A 1 93 ? 15.382 -3.266 -11.053 1.00 94.19 93 MET A CA 1
ATOM 718 C C . MET A 1 93 ? 14.866 -3.022 -9.626 1.00 94.19 93 MET A C 1
ATOM 720 O O . MET A 1 93 ? 14.092 -2.091 -9.400 1.00 94.19 93 MET A O 1
ATOM 724 N N . ALA A 1 94 ? 15.288 -3.812 -8.631 1.00 90.62 94 ALA A N 1
ATOM 725 C CA . ALA A 1 94 ? 14.905 -3.584 -7.237 1.00 90.62 94 ALA A CA 1
ATOM 726 C C . ALA A 1 94 ? 15.334 -2.190 -6.752 1.00 90.62 94 ALA A C 1
ATOM 728 O O . ALA A 1 94 ? 14.594 -1.526 -6.029 1.00 90.62 94 ALA A O 1
ATOM 729 N N . SER A 1 95 ? 16.489 -1.698 -7.209 1.00 91.06 95 SER A N 1
ATOM 730 C CA . SER A 1 95 ? 16.945 -0.335 -6.910 1.00 91.06 95 SER A CA 1
ATOM 731 C C . SER A 1 95 ? 15.973 0.738 -7.426 1.00 91.06 95 SER A C 1
ATOM 733 O O . SER A 1 95 ? 15.657 1.681 -6.700 1.00 91.06 95 SER A O 1
ATOM 735 N N . ASN A 1 96 ? 15.415 0.559 -8.626 1.00 94.31 96 ASN A N 1
ATOM 736 C CA . ASN A 1 96 ? 14.390 1.434 -9.200 1.00 94.31 96 ASN A CA 1
ATOM 737 C C . ASN A 1 96 ? 13.082 1.403 -8.392 1.00 94.31 96 ASN A C 1
ATOM 739 O O . ASN A 1 96 ? 12.434 2.438 -8.225 1.00 94.31 96 ASN A O 1
ATOM 743 N N . LEU A 1 97 ? 12.712 0.251 -7.823 1.00 90.62 97 LEU A N 1
ATOM 744 C CA . LEU A 1 97 ? 11.582 0.159 -6.892 1.00 90.62 97 LEU A CA 1
ATOM 745 C C . LEU A 1 97 ? 11.820 1.004 -5.637 1.00 90.62 97 LEU A C 1
ATOM 747 O O . LEU A 1 97 ? 10.940 1.762 -5.236 1.00 90.62 97 LEU A O 1
ATOM 751 N N . PHE A 1 98 ? 13.019 0.953 -5.054 1.00 87.44 98 PHE A N 1
ATOM 752 C CA . PHE A 1 98 ? 13.357 1.792 -3.900 1.00 87.44 98 PHE A CA 1
ATOM 753 C C . PHE A 1 98 ? 13.387 3.285 -4.236 1.00 87.44 98 PHE A C 1
ATOM 755 O O . PHE A 1 98 ? 12.953 4.105 -3.427 1.00 87.44 98 PHE A O 1
ATOM 762 N N . ILE A 1 99 ? 13.827 3.659 -5.440 1.00 91.00 99 ILE A N 1
ATOM 763 C CA . ILE A 1 99 ? 13.718 5.042 -5.924 1.00 91.00 99 ILE A CA 1
ATOM 764 C C . ILE A 1 99 ? 12.245 5.467 -5.990 1.00 91.00 99 ILE A C 1
ATOM 766 O O . ILE A 1 99 ? 11.903 6.534 -5.476 1.00 91.00 99 ILE A O 1
ATOM 770 N N . ALA A 1 100 ? 11.363 4.632 -6.549 1.00 91.69 100 ALA A N 1
ATOM 771 C CA . ALA A 1 100 ? 9.934 4.932 -6.605 1.00 91.69 100 ALA A CA 1
ATOM 772 C C . ALA A 1 100 ? 9.307 5.083 -5.211 1.00 91.69 100 ALA A C 1
ATOM 774 O O . ALA A 1 100 ? 8.549 6.022 -4.978 1.00 91.69 100 ALA A O 1
ATOM 775 N N . LEU A 1 101 ? 9.650 4.203 -4.268 1.00 87.12 101 LEU A N 1
ATOM 776 C CA . LEU A 1 101 ? 9.153 4.265 -2.891 1.00 87.12 101 LEU A CA 1
ATOM 777 C C . LEU A 1 101 ? 9.597 5.547 -2.173 1.00 87.12 101 LEU A C 1
ATOM 779 O O . LEU A 1 101 ? 8.788 6.177 -1.497 1.00 87.12 101 LEU A O 1
ATOM 783 N N . ASN A 1 102 ? 10.843 5.984 -2.379 1.00 84.38 102 ASN A N 1
ATOM 784 C CA . ASN A 1 102 ? 11.346 7.253 -1.844 1.00 84.38 102 ASN A CA 1
ATOM 785 C C . ASN A 1 102 ? 10.631 8.476 -2.439 1.00 84.38 102 ASN A C 1
ATOM 787 O O . ASN A 1 102 ? 10.397 9.464 -1.742 1.00 84.38 102 ASN A O 1
ATOM 791 N N . LEU A 1 103 ? 10.284 8.440 -3.728 1.00 88.00 103 LEU A N 1
ATOM 792 C CA . LEU A 1 103 ? 9.474 9.489 -4.351 1.00 88.00 103 LEU A CA 1
ATOM 793 C C . LEU A 1 103 ? 8.053 9.495 -3.773 1.00 88.00 103 LEU A C 1
ATOM 795 O O . LEU A 1 103 ? 7.546 10.548 -3.398 1.00 88.00 103 LEU A O 1
ATOM 799 N N . LEU A 1 104 ? 7.450 8.316 -3.622 1.00 86.00 104 LEU A N 1
ATOM 800 C CA . LEU A 1 104 ? 6.103 8.159 -3.082 1.00 86.00 104 LEU A CA 1
ATOM 801 C C . LEU A 1 104 ? 6.000 8.612 -1.622 1.00 86.00 104 LEU A C 1
ATOM 803 O O . LEU A 1 104 ? 5.020 9.240 -1.236 1.00 86.00 104 LEU A O 1
ATOM 807 N N . GLN A 1 105 ? 7.028 8.350 -0.817 1.00 79.50 105 GLN A N 1
ATOM 808 C CA . GLN A 1 105 ? 7.115 8.823 0.562 1.00 79.50 105 GLN A CA 1
ATOM 809 C C . GLN A 1 105 ? 6.976 10.343 0.651 1.00 79.50 105 GLN A C 1
ATOM 811 O O . GLN A 1 105 ? 6.235 10.836 1.497 1.00 79.50 105 GLN A O 1
ATOM 816 N N . LYS A 1 106 ? 7.656 11.089 -0.229 1.00 78.56 106 LYS A N 1
ATOM 817 C CA . LYS A 1 106 ? 7.568 12.556 -0.248 1.00 78.56 106 LYS A CA 1
ATOM 818 C C . LYS A 1 106 ? 6.140 13.023 -0.523 1.00 78.56 106 LYS A C 1
ATOM 820 O O . LYS A 1 106 ? 5.668 13.940 0.139 1.00 78.56 106 LYS A O 1
ATOM 825 N N . GLU A 1 107 ? 5.434 12.355 -1.431 1.00 81.31 107 GLU A N 1
ATOM 826 C CA . GLU A 1 107 ? 4.026 12.649 -1.723 1.00 81.31 107 GLU A CA 1
ATOM 827 C C . GLU A 1 107 ? 3.117 12.352 -0.523 1.00 81.31 107 GLU A C 1
ATOM 829 O O . GLU A 1 107 ? 2.283 13.173 -0.145 1.00 81.31 107 GLU A O 1
ATOM 834 N N . VAL A 1 108 ? 3.310 11.203 0.132 1.00 78.62 108 VAL A N 1
ATOM 835 C CA . VAL A 1 108 ? 2.575 10.814 1.348 1.00 78.62 108 VAL A CA 1
ATOM 836 C C . VAL A 1 108 ? 2.795 11.814 2.479 1.00 78.62 108 VAL A C 1
ATOM 838 O O . VAL A 1 108 ? 1.865 12.174 3.205 1.00 78.62 108 VAL A O 1
ATOM 841 N N . GLN A 1 109 ? 4.033 12.262 2.617 1.00 76.19 109 GLN A N 1
ATOM 842 C CA . GLN A 1 109 ? 4.464 13.224 3.607 1.00 76.19 109 GLN A CA 1
ATOM 843 C C . GLN A 1 109 ? 3.782 14.581 3.398 1.00 76.19 109 GLN A C 1
ATOM 845 O O . GLN A 1 109 ? 3.128 15.092 4.307 1.00 76.19 109 GLN A O 1
ATOM 850 N N . ILE A 1 110 ? 3.826 15.102 2.173 1.00 74.25 110 ILE A N 1
AT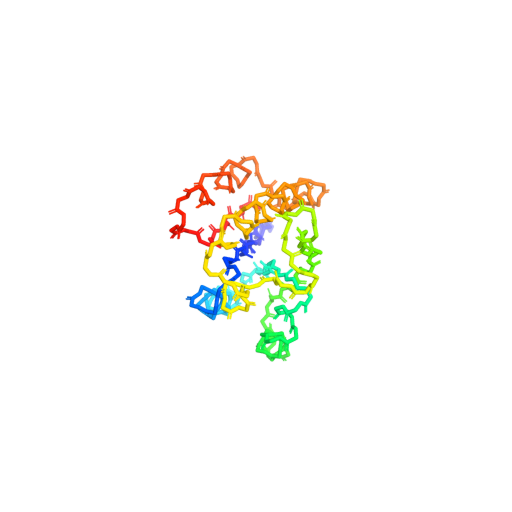OM 851 C CA . ILE A 1 110 ? 3.133 16.337 1.789 1.00 74.25 110 ILE A CA 1
ATOM 852 C C . ILE A 1 110 ? 1.617 16.195 1.993 1.00 74.25 110 ILE A C 1
ATOM 854 O O . ILE A 1 110 ? 0.979 17.072 2.576 1.00 74.25 110 ILE A O 1
ATOM 858 N N . TYR A 1 111 ? 1.026 15.073 1.573 1.00 73.56 111 TYR A N 1
ATOM 859 C CA . TYR A 1 111 ? -0.400 14.805 1.762 1.00 73.56 111 TYR A CA 1
ATOM 860 C C . TYR A 1 111 ? -0.799 14.837 3.240 1.00 73.56 111 TYR A C 1
ATOM 862 O O . TYR A 1 111 ? -1.816 15.429 3.615 1.00 73.56 111 TYR A O 1
ATOM 870 N N . GLY A 1 112 ? -0.019 14.187 4.097 1.00 73.31 112 GLY A N 1
ATOM 871 C CA . GLY A 1 112 ? -0.325 14.114 5.513 1.00 73.31 112 GLY A CA 1
ATOM 872 C C . GLY A 1 112 ? -0.121 15.442 6.252 1.00 73.31 112 GLY A C 1
ATOM 873 O O . GLY A 1 112 ? -0.894 15.731 7.166 1.00 73.31 112 GLY A O 1
ATOM 874 N N . GLU A 1 113 ? 0.838 16.272 5.826 1.00 71.75 113 GLU A N 1
ATOM 875 C CA . GLU A 1 113 ? 0.992 17.656 6.299 1.00 71.75 113 GLU A CA 1
ATOM 876 C C . GLU A 1 113 ? -0.220 18.514 5.904 1.00 71.75 113 GLU A C 1
ATOM 878 O O . GLU A 1 113 ? -0.866 19.109 6.767 1.00 71.75 113 GLU A O 1
ATOM 883 N N . ILE A 1 114 ? -0.585 18.525 4.615 1.00 71.00 114 ILE A N 1
ATOM 884 C CA . ILE A 1 114 ? -1.698 19.334 4.086 1.00 71.00 114 ILE A CA 1
ATOM 885 C C . ILE A 1 114 ? -3.040 18.906 4.689 1.00 71.00 114 ILE A C 1
ATOM 887 O O . ILE A 1 114 ? -3.893 19.742 4.983 1.00 71.00 114 ILE A O 1
ATOM 891 N N . SER A 1 115 ? -3.246 17.603 4.889 1.00 70.44 115 SER A N 1
ATOM 892 C CA . SER A 1 115 ? -4.485 17.074 5.471 1.00 70.44 115 SER A CA 1
ATOM 893 C C . SER A 1 115 ? -4.579 17.244 6.992 1.00 70.44 115 SER A C 1
ATOM 895 O O . SER A 1 115 ? -5.609 16.893 7.570 1.00 70.44 115 SER A O 1
ATOM 897 N N . GLY A 1 116 ? -3.529 17.754 7.649 1.00 69.25 116 GLY A N 1
ATOM 898 C CA . GLY A 1 116 ? -3.447 17.861 9.108 1.00 69.25 116 GLY A CA 1
ATOM 899 C C . GLY A 1 116 ? -3.434 16.503 9.819 1.00 69.25 116 GLY A C 1
ATOM 900 O O . GLY A 1 116 ? -3.766 16.421 11.000 1.00 69.25 116 GLY A O 1
ATOM 901 N N . ARG A 1 117 ? -3.103 15.427 9.095 1.00 68.44 117 ARG A N 1
ATOM 902 C CA . ARG A 1 117 ? -3.131 14.047 9.600 1.00 68.44 117 ARG A CA 1
ATOM 903 C C . ARG A 1 117 ? -1.778 13.604 10.146 1.00 68.44 117 ARG A C 1
ATOM 905 O O . ARG A 1 117 ? -1.756 12.788 11.061 1.00 68.44 117 ARG A O 1
ATOM 912 N N . LEU A 1 118 ? -0.668 14.146 9.634 1.00 65.50 118 LEU A N 1
ATOM 913 C CA . LEU A 1 118 ? 0.683 13.891 10.148 1.00 65.50 118 LEU A CA 1
ATOM 914 C C . LEU A 1 118 ? 1.039 14.872 11.265 1.00 65.50 118 LEU A C 1
ATOM 916 O O . LEU A 1 118 ? 1.025 16.086 11.077 1.00 65.50 118 LEU A O 1
ATOM 920 N N . SER A 1 119 ? 1.417 14.338 12.428 1.00 64.56 119 SER A N 1
ATOM 921 C CA . SER A 1 119 ? 2.117 15.126 13.443 1.00 64.56 119 SER A CA 1
ATOM 922 C C . SER A 1 119 ? 3.596 15.296 13.051 1.00 64.56 119 SER A C 1
ATOM 924 O O . SER A 1 119 ? 4.125 14.466 12.307 1.00 64.56 119 SER A O 1
ATOM 926 N N . PRO A 1 120 ? 4.314 16.296 13.599 1.00 54.69 120 PRO A N 1
ATOM 927 C CA . PRO A 1 120 ? 5.754 16.452 13.366 1.00 54.69 120 PRO A CA 1
ATOM 928 C C . PRO A 1 120 ? 6.584 15.209 13.733 1.00 54.69 120 PRO A C 1
ATOM 930 O O . PRO A 1 120 ? 7.615 14.958 13.122 1.00 54.69 120 PRO A O 1
ATOM 933 N N . ILE A 1 121 ? 6.121 14.409 14.703 1.00 60.19 121 ILE A N 1
ATOM 934 C CA . ILE A 1 121 ? 6.753 13.134 15.087 1.00 60.19 121 ILE A CA 1
ATOM 935 C C . ILE A 1 121 ? 6.505 12.067 14.016 1.00 60.19 121 ILE A C 1
ATOM 937 O O . ILE A 1 121 ? 7.427 11.366 13.608 1.00 60.19 121 ILE A O 1
ATOM 941 N N . GLY A 1 122 ? 5.272 11.978 13.513 1.00 61.47 122 GLY A N 1
ATOM 942 C CA . GLY A 1 122 ? 4.932 11.081 12.411 1.00 61.47 122 GLY A CA 1
ATOM 943 C C . GLY A 1 122 ? 5.741 11.346 11.147 1.00 61.47 122 GLY A C 1
ATOM 944 O O . GLY A 1 122 ? 6.102 10.423 10.424 1.00 61.47 122 GLY A O 1
ATOM 945 N N . LEU A 1 123 ? 6.068 12.618 10.932 1.00 58.72 123 LEU A N 1
ATOM 946 C CA . LEU A 1 123 ? 6.884 13.110 9.838 1.00 58.72 123 LEU A CA 1
ATOM 947 C C . LEU A 1 123 ? 8.342 12.625 9.894 1.00 58.72 123 LEU A C 1
ATOM 949 O O . LEU A 1 123 ? 8.913 12.249 8.871 1.00 58.72 123 LEU A O 1
ATOM 953 N N . SER A 1 124 ? 8.942 12.623 11.088 1.00 54.56 124 SER A N 1
ATOM 954 C CA . SER A 1 124 ? 10.297 12.106 11.300 1.00 54.56 124 SER A CA 1
ATOM 955 C C . SER A 1 124 ? 10.347 10.579 11.253 1.00 54.56 124 SER A C 1
ATOM 957 O O . SER A 1 124 ? 11.229 10.032 10.601 1.00 54.56 124 SER A O 1
ATOM 959 N N . THR A 1 125 ? 9.367 9.888 11.853 1.00 59.09 125 THR A N 1
ATOM 960 C CA . THR A 1 125 ? 9.289 8.415 11.824 1.00 59.09 125 THR A CA 1
ATOM 961 C C . THR A 1 125 ? 9.144 7.888 10.398 1.00 59.09 125 THR A C 1
ATOM 963 O O . THR A 1 125 ? 9.826 6.940 10.022 1.00 59.09 125 THR A O 1
ATOM 966 N N . LEU A 1 126 ? 8.344 8.574 9.571 1.00 60.44 126 LEU A N 1
ATOM 967 C CA . LEU A 1 126 ? 8.217 8.312 8.136 1.00 60.44 126 LEU A CA 1
ATOM 968 C C . LEU A 1 126 ? 9.558 8.193 7.426 1.00 60.44 126 LEU A C 1
ATOM 970 O O . LEU A 1 126 ? 9.745 7.289 6.613 1.00 60.44 126 LEU A O 1
ATOM 974 N N . LYS A 1 127 ? 10.473 9.113 7.731 1.00 55.06 127 LYS A N 1
ATOM 975 C CA . LYS A 1 127 ? 11.785 9.214 7.099 1.00 55.06 127 LYS A CA 1
ATOM 976 C C . LYS A 1 127 ? 12.726 8.079 7.511 1.00 55.06 127 LYS A C 1
ATOM 978 O O . LYS A 1 127 ? 13.454 7.575 6.658 1.00 55.06 127 LYS A O 1
ATOM 983 N N . ASP A 1 128 ? 12.687 7.681 8.781 1.00 52.38 128 ASP A N 1
ATOM 984 C CA . ASP A 1 128 ? 13.601 6.690 9.360 1.00 52.38 128 ASP A CA 1
ATOM 985 C C . ASP A 1 128 ? 13.209 5.240 9.013 1.00 52.38 128 ASP A C 1
ATOM 987 O O . ASP A 1 128 ? 14.081 4.408 8.760 1.00 52.38 128 ASP A O 1
ATOM 991 N N . GLU A 1 129 ? 11.911 4.926 8.938 1.00 58.12 129 GLU A N 1
ATOM 992 C CA . GLU A 1 129 ? 11.427 3.552 8.717 1.00 58.12 129 GLU A CA 1
ATOM 993 C C . GLU A 1 129 ? 11.719 3.007 7.307 1.00 58.12 129 GLU A C 1
ATOM 995 O O . GLU A 1 129 ? 12.138 1.857 7.152 1.00 58.12 129 GLU A O 1
ATOM 1000 N N . LEU A 1 130 ? 11.594 3.844 6.274 1.00 52.97 130 LEU A N 1
ATOM 1001 C CA . LEU A 1 130 ? 11.815 3.442 4.876 1.00 52.97 130 LEU A CA 1
ATOM 1002 C C . LEU A 1 130 ? 13.285 3.187 4.530 1.00 52.97 130 LEU A C 1
ATOM 1004 O O . LEU A 1 130 ? 13.576 2.362 3.666 1.00 52.97 130 LEU A O 1
ATOM 1008 N N . MET A 1 131 ? 14.215 3.834 5.236 1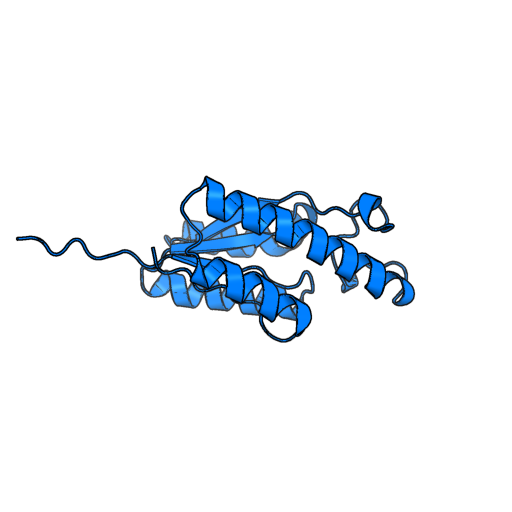.00 49.75 131 MET A N 1
ATOM 1009 C CA . MET A 1 131 ? 15.648 3.542 5.114 1.00 49.75 131 MET A CA 1
ATOM 1010 C C . MET A 1 131 ? 16.013 2.171 5.703 1.00 49.75 131 MET A C 1
ATOM 1012 O O . MET A 1 131 ? 17.068 1.628 5.381 1.00 49.75 131 MET A O 1
ATOM 1016 N N . SER A 1 132 ? 15.154 1.604 6.557 1.00 50.56 132 SER A N 1
ATOM 1017 C CA . SER A 1 132 ? 15.471 0.419 7.352 1.00 50.56 132 SER A CA 1
ATOM 1018 C C . SER A 1 132 ? 14.917 -0.901 6.797 1.00 50.56 132 SER A C 1
ATOM 1020 O O . SER A 1 132 ? 15.234 -1.941 7.373 1.00 50.56 132 SER A O 1
ATOM 1022 N N . LEU A 1 133 ? 14.100 -0.912 5.730 1.00 51.59 133 LEU A N 1
ATOM 1023 C CA . LEU A 1 133 ? 13.380 -2.108 5.219 1.00 51.59 133 LEU A CA 1
ATOM 1024 C C . LEU A 1 133 ? 12.532 -2.866 6.269 1.00 51.59 133 LEU A C 1
ATOM 1026 O O . LEU A 1 133 ? 11.970 -3.914 5.957 1.00 51.59 133 LEU A O 1
ATOM 1030 N N . SER A 1 134 ? 12.468 -2.389 7.513 1.00 46.03 134 SER A N 1
ATOM 1031 C CA . SER A 1 134 ? 12.063 -3.192 8.670 1.00 46.03 134 SER A CA 1
ATOM 1032 C C . SER A 1 134 ? 10.740 -2.753 9.286 1.00 46.03 134 SER A C 1
ATOM 1034 O O . SER A 1 134 ? 10.179 -3.508 10.081 1.00 46.03 134 SER A O 1
ATOM 1036 N N . SER A 1 135 ? 10.220 -1.585 8.906 1.00 50.81 135 SER A N 1
ATOM 1037 C CA . SER A 1 135 ? 9.030 -1.016 9.527 1.00 50.81 135 SER A CA 1
ATOM 1038 C C . SER A 1 135 ? 8.098 -0.416 8.478 1.00 50.81 135 SER A C 1
ATOM 1040 O O . SER A 1 135 ? 8.477 0.464 7.715 1.00 50.81 135 SER A O 1
ATOM 1042 N N . ASP A 1 136 ? 6.870 -0.929 8.449 1.00 59.28 136 ASP A N 1
ATOM 1043 C CA . ASP A 1 136 ? 5.791 -0.537 7.534 1.00 59.28 136 ASP A CA 1
ATOM 1044 C C . ASP A 1 136 ? 4.738 0.382 8.220 1.00 59.28 136 ASP A C 1
ATOM 1046 O O . ASP A 1 136 ? 3.675 0.664 7.650 1.00 59.28 136 ASP A O 1
ATOM 1050 N N . ILE A 1 137 ? 4.956 0.793 9.483 1.00 56.41 137 ILE A N 1
ATOM 1051 C CA . ILE A 1 137 ? 3.909 1.310 10.390 1.00 56.41 137 ILE A CA 1
ATOM 1052 C C . ILE A 1 137 ? 4.187 2.746 10.842 1.00 56.41 137 ILE A C 1
ATOM 1054 O O . ILE A 1 137 ? 4.976 2.990 11.746 1.00 56.41 137 ILE A O 1
ATOM 1058 N N . LEU A 1 138 ? 3.359 3.689 10.388 1.00 57.00 138 LEU A N 1
ATOM 1059 C CA . LEU A 1 138 ? 3.465 5.089 10.797 1.00 57.00 138 LEU A CA 1
ATOM 1060 C C . LEU A 1 138 ? 2.375 5.436 11.808 1.00 57.00 138 LEU A C 1
ATOM 1062 O O . LEU A 1 138 ? 1.173 5.453 11.522 1.00 57.00 138 LEU A O 1
ATOM 1066 N N . ILE A 1 139 ? 2.797 5.722 13.036 1.00 54.72 139 ILE A N 1
ATOM 1067 C CA . ILE A 1 139 ? 1.885 6.052 14.132 1.00 54.72 139 ILE A CA 1
ATOM 1068 C C . ILE A 1 139 ? 1.670 7.562 14.179 1.00 54.72 139 ILE A C 1
ATOM 1070 O O . ILE A 1 139 ? 2.600 8.312 14.475 1.00 54.72 139 ILE A O 1
ATOM 1074 N N . LEU A 1 140 ? 0.432 8.012 13.959 1.00 52.41 140 LEU A N 1
ATOM 1075 C CA . LEU A 1 140 ? 0.057 9.421 14.071 1.00 52.41 140 LEU A CA 1
ATOM 1076 C C . LEU A 1 140 ? -0.904 9.613 15.234 1.00 52.41 140 LEU A C 1
ATOM 1078 O O . LEU A 1 140 ? -1.986 9.041 15.292 1.00 52.41 140 LEU A O 1
ATOM 1082 N N . ASN A 1 141 ? -0.492 10.439 16.189 1.00 45.56 141 ASN A N 1
ATOM 1083 C CA . ASN A 1 141 ? -1.370 10.906 17.250 1.00 45.56 141 ASN A CA 1
ATOM 1084 C C . ASN A 1 141 ? -1.876 12.302 16.873 1.00 45.56 141 ASN A C 1
ATOM 1086 O O . ASN A 1 141 ? -1.188 13.293 17.124 1.00 45.56 141 ASN A O 1
ATOM 1090 N N . SER A 1 142 ? -3.070 12.390 16.288 1.00 50.38 142 SER A N 1
ATOM 1091 C CA . SER A 1 142 ? -3.854 13.638 16.191 1.00 50.38 142 SER A CA 1
ATOM 1092 C C . SER A 1 142 ? -4.674 13.854 17.432 1.00 50.38 142 SER A C 1
ATOM 1094 O O . SER A 1 142 ? -5.060 12.834 18.042 1.00 50.38 142 SER A O 1
#

Radius of gyration: 15.48 Å; chains: 1; bounding box: 37×30×48 Å

pLDDT: mean 81.93, std 15.95, range [37.44, 96.75]

Sequence (142 aa):
MATQSRQLHFILFPLMAPGHMIPMIDIAKLLAQRNVIVSIITTPQNVNRFGSTIDRAVRAGLRIQRVEVRFPSVESGLPEGCENLDTLPSLDMASNLFIALNLLQKEVQIYGEISGRLSPIGLSTLKDELMSLSSDILILNS

Secondary structure (DSSP, 8-state):
--------EEEE---SSHHHHHHHHHHHHHHHTTT-EEEEEE-HHHHHHHHHHHHHHHHTT--EEEEE----TTTTTPPTT--SGGG-S-GGGHHHHHHHHHHHHHHHHHHHHHTT---HHHHHHHHHHHTTTS--EEEE--

Foldseek 3Di:
DDPPPQAWEWEFAFAQECVTVVVSLVVLLVCQVVVHAYEYEDEPLVCVVCVVVNVVSVVVVGNYHYHYDHQPQVVLPHPPPCQHPVSGPDNVCVNSNLVRVVVVLVVVLVVCVVVVNADPVLSVVSVPQSVPSPDRIRTTRD